Protein AF-A0A5N7BHS7-F1 (afdb_monomer_lite)

InterPro domains:
  IPR049326 Rhodopsin domain, fungi [PF20684] (11-129)
  IPR052337 Satratoxin biosynthesis SC1 cluster protein 4-like [PTHR33048] (5-119)

Sequence (138 aa):
MLLQQLIRVPKRSILFWFLITFTVSWAVTAIFGNVFQCSPPRYFWLQTAVKGTCMSGQKTFYIVIGALSLVEDGALVLLPISVVWGLNMGIKQKVQVTAIFCLAGLACVFSLLRLVEFNRYLTNTATEWFQGSSLDTP

Organism: NCBI:txid1226010

Structure (mmCIF, N/CA/C/O backbone):
d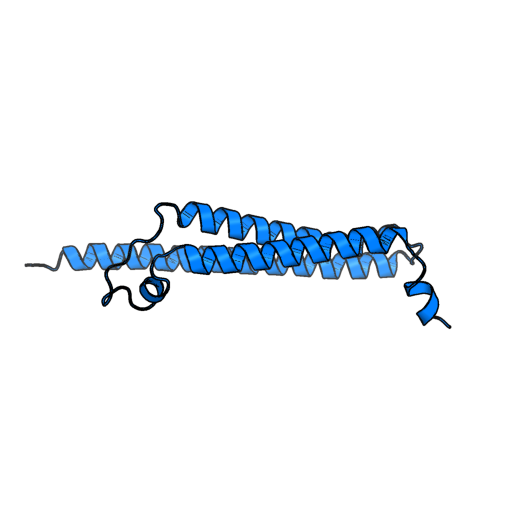ata_AF-A0A5N7BHS7-F1
#
_entry.id   AF-A0A5N7BHS7-F1
#
loop_
_atom_site.group_PDB
_atom_site.id
_atom_site.type_symbol
_atom_site.label_atom_id
_atom_site.label_alt_id
_atom_site.label_comp_id
_atom_site.label_asym_id
_atom_site.label_entity_id
_atom_site.label_seq_id
_atom_site.pdbx_PDB_ins_code
_atom_site.Cartn_x
_atom_site.Cartn_y
_atom_site.Cartn_z
_atom_site.occupancy
_atom_site.B_iso_or_equiv
_atom_site.auth_seq_id
_atom_site.auth_comp_id
_atom_site.auth_asym_id
_atom_site.auth_atom_id
_atom_site.pdbx_PDB_model_num
ATOM 1 N N . MET A 1 1 ? -32.028 -12.730 13.709 1.00 46.41 1 MET A N 1
ATOM 2 C CA . MET A 1 1 ? -32.426 -11.304 13.814 1.00 46.41 1 MET A CA 1
ATOM 3 C C . MET A 1 1 ? -31.253 -10.310 13.841 1.00 46.41 1 MET A C 1
ATOM 5 O O . MET A 1 1 ? -31.454 -9.190 13.398 1.00 46.41 1 MET A O 1
ATOM 9 N N . LEU A 1 2 ? -30.025 -10.683 14.246 1.00 47.69 2 LEU A N 1
ATOM 10 C CA . LEU A 1 2 ? -28.855 -9.773 14.227 1.00 47.69 2 LEU A CA 1
ATOM 11 C C . LEU A 1 2 ? -28.292 -9.455 12.821 1.00 47.69 2 LEU A C 1
ATOM 13 O O . LEU A 1 2 ? -27.627 -8.442 12.643 1.00 47.69 2 LEU A O 1
ATOM 17 N N . LEU A 1 3 ? -28.599 -10.275 11.807 1.00 55.69 3 LEU A N 1
ATOM 18 C CA . LEU A 1 3 ? -28.101 -10.108 10.430 1.00 55.69 3 LEU A CA 1
ATOM 19 C C . LEU A 1 3 ? -28.824 -9.016 9.616 1.00 55.69 3 LEU A C 1
ATOM 21 O O . LEU A 1 3 ? -28.245 -8.468 8.685 1.00 55.69 3 LEU A O 1
ATOM 25 N N . GLN A 1 4 ? -30.065 -8.655 9.962 1.00 54.28 4 GLN A N 1
ATOM 26 C CA . GLN A 1 4 ? -30.848 -7.688 9.173 1.00 54.28 4 GLN A CA 1
ATOM 27 C C . GLN A 1 4 ? -30.486 -6.217 9.446 1.00 54.28 4 GLN A C 1
ATOM 29 O O . GLN A 1 4 ? -30.832 -5.346 8.651 1.00 54.28 4 GLN A O 1
ATOM 34 N N . GLN A 1 5 ? -29.751 -5.927 10.525 1.00 51.75 5 GLN A N 1
ATOM 35 C CA . GLN A 1 5 ? -29.315 -4.562 10.859 1.00 51.75 5 GLN A CA 1
ATOM 36 C C . GLN A 1 5 ? -28.075 -4.115 10.058 1.00 51.75 5 GLN A C 1
ATOM 38 O O . GLN A 1 5 ? -27.750 -2.932 10.050 1.00 51.75 5 GLN A O 1
ATOM 43 N N . LEU A 1 6 ? -27.412 -5.027 9.333 1.00 55.34 6 LEU A N 1
ATOM 44 C CA . LEU A 1 6 ? -26.275 -4.698 8.460 1.00 55.34 6 LEU A CA 1
ATOM 45 C C . LEU A 1 6 ? -26.690 -4.138 7.085 1.00 55.34 6 LEU A C 1
ATOM 47 O O . LEU A 1 6 ? -25.885 -3.482 6.433 1.00 55.34 6 LEU A O 1
ATOM 51 N N . ILE A 1 7 ? -27.941 -4.343 6.650 1.00 57.22 7 ILE A N 1
ATOM 52 C CA . ILE A 1 7 ? -28.401 -4.013 5.282 1.00 57.22 7 ILE A CA 1
ATOM 53 C C . ILE A 1 7 ? -29.084 -2.629 5.205 1.00 57.22 7 ILE A C 1
ATOM 55 O O . ILE A 1 7 ? -29.238 -2.055 4.130 1.00 57.22 7 ILE A O 1
ATOM 59 N N . ARG A 1 8 ? -29.467 -2.027 6.340 1.00 55.91 8 ARG A N 1
ATOM 60 C CA . ARG A 1 8 ? -30.305 -0.812 6.385 1.00 55.91 8 ARG A CA 1
ATOM 61 C C . ARG A 1 8 ? -29.511 0.470 6.682 1.00 55.91 8 ARG A C 1
ATOM 63 O O . ARG A 1 8 ? -29.855 1.229 7.577 1.00 55.91 8 ARG A O 1
ATOM 70 N N . VAL A 1 9 ? -28.454 0.748 5.920 1.00 58.09 9 VAL A N 1
ATOM 71 C CA . VAL A 1 9 ? -27.792 2.072 5.913 1.00 58.09 9 VAL A CA 1
ATOM 72 C C . VAL A 1 9 ? -27.569 2.545 4.469 1.00 58.09 9 VAL A C 1
ATOM 74 O O . VAL A 1 9 ? -26.474 2.396 3.926 1.00 58.09 9 VAL A O 1
ATOM 77 N N . PRO A 1 10 ? -28.589 3.137 3.814 1.00 52.75 10 PRO A N 1
ATOM 78 C CA . PRO A 1 10 ? -28.528 3.479 2.388 1.00 52.75 10 PRO A CA 1
ATOM 79 C C . PRO A 1 10 ? -27.440 4.516 2.055 1.00 52.75 10 PRO A C 1
ATOM 81 O O . PRO A 1 10 ? -26.853 4.467 0.979 1.00 52.75 10 PRO A O 1
ATOM 84 N N . LYS A 1 11 ? -27.073 5.397 3.000 1.00 54.56 11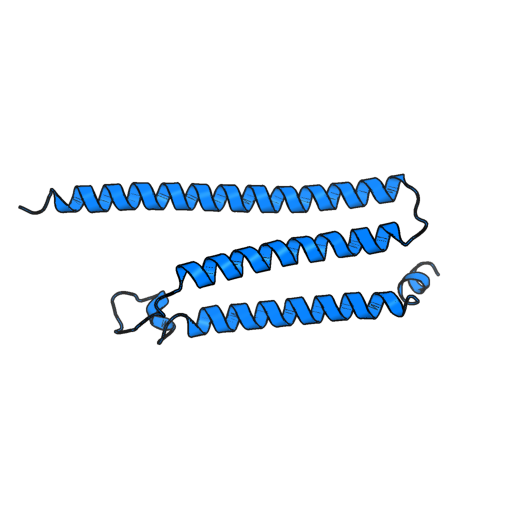 LYS A N 1
ATOM 85 C CA . LYS A 1 11 ? -25.987 6.380 2.810 1.00 54.56 11 LYS A CA 1
ATOM 86 C C . LYS A 1 11 ? -24.577 5.768 2.818 1.00 54.56 11 LYS A C 1
ATOM 88 O O . LYS A 1 11 ? -23.671 6.350 2.236 1.00 54.56 11 LYS A O 1
ATOM 93 N N . ARG A 1 12 ? -24.379 4.594 3.434 1.00 61.53 12 ARG A N 1
ATOM 94 C CA . ARG A 1 12 ? -23.080 3.886 3.443 1.00 61.53 12 ARG A CA 1
ATOM 95 C C . ARG A 1 12 ? -22.834 3.063 2.184 1.00 61.53 12 ARG A C 1
ATOM 97 O O . ARG A 1 12 ? -21.681 2.871 1.818 1.00 61.53 12 ARG A O 1
ATOM 104 N N . SER A 1 13 ? -23.896 2.627 1.505 1.00 64.31 13 SER A N 1
ATOM 105 C CA . SER A 1 13 ? -23.769 1.892 0.241 1.00 64.31 13 SER A CA 1
ATOM 106 C C . SER A 1 13 ? -23.119 2.741 -0.848 1.00 64.31 13 SER A C 1
ATOM 108 O O . SER A 1 13 ? -22.280 2.228 -1.570 1.00 64.31 13 SER A O 1
ATOM 110 N N . ILE A 1 14 ? -23.427 4.038 -0.940 1.00 76.12 14 ILE A N 1
ATOM 111 C CA . ILE A 1 14 ? -22.868 4.914 -1.986 1.00 76.12 14 ILE A CA 1
ATOM 112 C C . ILE A 1 14 ? -21.342 5.020 -1.875 1.00 76.12 14 ILE A C 1
ATOM 114 O O . ILE A 1 14 ? -20.655 4.877 -2.879 1.00 76.12 14 ILE A O 1
ATOM 118 N N . LEU A 1 15 ? -20.805 5.211 -0.664 1.00 74.44 15 LEU A N 1
ATOM 119 C CA . LEU A 1 15 ? -19.355 5.274 -0.440 1.00 74.44 15 LEU A CA 1
ATOM 120 C C . LEU A 1 15 ? -18.668 3.939 -0.764 1.00 74.44 15 LEU A C 1
ATOM 122 O O . LEU A 1 15 ? -17.590 3.920 -1.348 1.00 74.44 15 LEU A O 1
ATOM 126 N N . PHE A 1 16 ? -19.309 2.828 -0.405 1.00 75.44 16 PHE A N 1
ATOM 127 C CA . PHE A 1 16 ? -18.805 1.488 -0.691 1.00 75.44 16 PHE A CA 1
ATOM 128 C C . PHE A 1 16 ? -18.789 1.190 -2.196 1.00 75.44 16 PHE A C 1
ATOM 130 O O . PHE A 1 16 ? -17.775 0.744 -2.726 1.00 75.44 16 PHE A O 1
ATOM 137 N N . TRP A 1 17 ? -19.879 1.506 -2.899 1.00 80.31 17 TRP A N 1
ATOM 138 C CA . TRP A 1 17 ? -19.959 1.401 -4.355 1.00 80.31 17 TRP A CA 1
ATOM 139 C C . TRP A 1 17 ? -18.944 2.309 -5.044 1.00 80.31 17 TRP A C 1
ATOM 141 O O . TRP A 1 17 ? -18.283 1.858 -5.971 1.00 80.31 17 TRP A O 1
ATOM 151 N N . PHE A 1 18 ? -18.763 3.541 -4.559 1.00 84.12 18 PHE A N 1
ATOM 152 C CA . PHE A 1 18 ? -17.759 4.463 -5.086 1.00 84.12 18 PHE A CA 1
ATOM 153 C C . PHE A 1 18 ? -16.344 3.882 -4.976 1.00 84.12 18 PHE A C 1
ATOM 155 O O . PHE A 1 18 ? -15.610 3.872 -5.962 1.00 84.12 18 PHE A O 1
ATOM 162 N N . LEU A 1 19 ? -15.977 3.331 -3.816 1.00 81.12 19 LEU A N 1
ATOM 163 C CA . LEU A 1 19 ? -14.668 2.702 -3.626 1.00 81.12 19 LEU A CA 1
ATOM 164 C C . LEU A 1 19 ? -14.479 1.462 -4.492 1.00 81.12 19 LEU A C 1
ATOM 166 O O . LEU A 1 19 ? -13.447 1.349 -5.137 1.00 81.12 19 LEU A O 1
ATOM 170 N N . ILE A 1 20 ? -15.488 0.595 -4.605 1.00 83.69 20 ILE A N 1
ATOM 171 C CA . ILE A 1 20 ? -15.430 -0.539 -5.536 1.00 83.69 20 ILE A CA 1
ATOM 172 C C . ILE A 1 20 ? -15.202 -0.052 -6.967 1.00 83.69 20 ILE A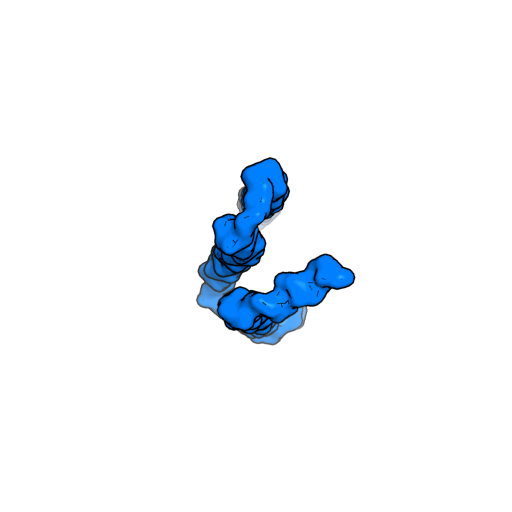 C 1
ATOM 174 O O . ILE A 1 20 ? -14.328 -0.567 -7.658 1.00 83.69 20 ILE A O 1
ATOM 178 N N . THR A 1 21 ? -15.958 0.950 -7.424 1.00 89.19 21 THR A N 1
ATOM 179 C CA . THR A 1 21 ? -15.785 1.480 -8.783 1.00 89.19 21 THR A CA 1
ATOM 180 C C . THR A 1 21 ? -14.417 2.123 -8.982 1.00 89.19 21 THR A C 1
ATOM 182 O O . THR A 1 21 ? -13.827 1.969 -10.049 1.00 89.19 21 THR A O 1
ATOM 185 N N . PHE A 1 22 ? -13.887 2.790 -7.955 1.00 87.75 22 PHE A N 1
ATOM 186 C CA . PHE A 1 22 ? -12.557 3.383 -7.980 1.00 87.75 22 PHE A CA 1
ATOM 187 C C . PHE A 1 22 ? -11.473 2.303 -8.084 1.00 87.75 22 PHE A C 1
ATOM 189 O O . PHE A 1 22 ? -10.663 2.360 -9.005 1.00 87.75 22 PHE A O 1
ATOM 196 N N . THR A 1 23 ? -11.528 1.272 -7.238 1.00 87.44 23 THR A N 1
ATOM 197 C CA . THR A 1 23 ? -10.595 0.137 -7.252 1.00 87.44 23 THR A CA 1
ATOM 198 C C . THR A 1 23 ? -10.619 -0.626 -8.567 1.00 87.44 23 THR A C 1
ATOM 200 O O . THR A 1 23 ? -9.578 -0.959 -9.130 1.00 87.44 23 THR A O 1
ATOM 203 N N . VAL A 1 24 ? -11.810 -0.882 -9.109 1.00 90.25 24 VAL A N 1
ATOM 204 C CA . VAL A 1 24 ? -11.942 -1.558 -10.404 1.00 90.25 24 VAL A CA 1
ATOM 205 C C . VAL A 1 24 ? -11.362 -0.690 -11.523 1.00 90.25 24 VAL A C 1
ATOM 207 O O . VAL A 1 24 ? -10.613 -1.194 -12.356 1.00 90.25 24 VAL A O 1
ATOM 210 N N . SER A 1 25 ? -11.650 0.614 -11.529 1.00 90.62 25 SER A N 1
ATOM 211 C CA . SER A 1 25 ? -11.084 1.555 -12.505 1.00 90.62 25 SER A CA 1
ATOM 212 C C . SER A 1 25 ? -9.553 1.615 -12.426 1.00 90.62 25 SER A C 1
ATOM 214 O O . SER A 1 25 ? -8.865 1.590 -13.454 1.00 90.62 25 SER A O 1
ATOM 216 N N . TRP A 1 26 ? -9.007 1.622 -11.207 1.00 88.06 26 TRP A N 1
ATOM 217 C CA . TRP A 1 26 ? -7.570 1.579 -10.965 1.00 88.06 26 TRP A CA 1
ATOM 218 C C . TRP A 1 26 ? -6.931 0.307 -11.522 1.00 88.06 26 TRP A C 1
ATOM 220 O O . TRP A 1 26 ? -5.999 0.385 -12.324 1.00 88.06 26 TRP A O 1
ATOM 230 N N . ALA A 1 27 ? -7.478 -0.859 -11.172 1.00 85.94 27 ALA A N 1
ATOM 231 C CA . ALA A 1 27 ? -6.990 -2.149 -11.650 1.00 85.94 27 ALA A CA 1
ATOM 232 C C . ALA A 1 27 ? -6.987 -2.222 -13.185 1.00 85.94 27 ALA A C 1
ATOM 234 O O . ALA A 1 27 ? -6.010 -2.660 -13.793 1.00 85.94 27 ALA A O 1
ATOM 235 N N . VAL A 1 28 ? -8.052 -1.732 -13.824 1.00 90.50 28 VAL A N 1
ATOM 236 C CA . VAL A 1 28 ? -8.161 -1.670 -15.286 1.00 90.50 28 VAL A CA 1
ATOM 237 C C . VAL A 1 28 ? -7.077 -0.765 -15.878 1.00 90.50 28 VAL A C 1
ATOM 239 O O . VAL A 1 28 ? -6.377 -1.171 -16.807 1.00 90.50 28 VAL A O 1
ATOM 242 N N . THR A 1 29 ? -6.875 0.425 -15.311 1.00 87.19 29 THR A N 1
ATOM 243 C CA . THR A 1 29 ? -5.832 1.367 -15.753 1.00 87.19 29 THR A CA 1
ATOM 244 C C . THR A 1 29 ? -4.435 0.765 -15.611 1.00 87.19 29 THR A C 1
ATOM 246 O O . THR A 1 29 ? -3.623 0.874 -16.529 1.00 87.19 29 THR A O 1
ATOM 249 N N . ALA A 1 30 ? -4.160 0.076 -14.502 1.00 82.75 30 ALA A N 1
ATOM 250 C CA . ALA A 1 30 ? -2.884 -0.590 -14.267 1.00 82.75 30 ALA A CA 1
ATOM 251 C C . ALA A 1 30 ? -2.626 -1.711 -15.286 1.00 82.75 30 ALA A C 1
ATOM 253 O O . ALA A 1 30 ? -1.516 -1.818 -15.812 1.00 82.75 30 ALA A O 1
ATOM 254 N N . ILE A 1 31 ? -3.641 -2.517 -15.616 1.00 83.75 31 ILE A N 1
ATOM 255 C CA . ILE A 1 31 ? -3.533 -3.579 -16.628 1.00 83.75 31 ILE A CA 1
ATOM 256 C C . ILE A 1 31 ? -3.228 -2.977 -17.999 1.00 83.75 31 ILE A C 1
ATOM 258 O O . ILE A 1 31 ? -2.261 -3.380 -18.646 1.00 83.75 31 ILE A O 1
ATOM 262 N N . PHE A 1 32 ? -4.004 -1.981 -18.431 1.00 82.88 32 PHE A N 1
ATOM 263 C CA . PHE A 1 32 ? -3.765 -1.327 -19.715 1.00 82.88 32 PHE A CA 1
ATOM 264 C C . PHE A 1 32 ? -2.401 -0.635 -19.754 1.00 82.88 32 PHE A C 1
ATOM 266 O O . PHE A 1 32 ? -1.686 -0.763 -20.744 1.00 82.88 32 PHE A O 1
ATOM 273 N N . GLY A 1 33 ? -1.988 0.006 -18.662 1.00 78.62 33 GLY A N 1
ATOM 274 C CA . GLY A 1 33 ? -0.652 0.573 -18.507 1.00 78.62 33 GLY A CA 1
ATOM 275 C C . GLY A 1 33 ? 0.458 -0.452 -18.729 1.00 78.62 33 GLY A C 1
ATOM 276 O O . GLY A 1 33 ? 1.362 -0.222 -19.527 1.00 78.62 33 GLY A O 1
ATOM 277 N N . ASN A 1 34 ? 0.359 -1.618 -18.089 1.00 71.75 34 ASN A N 1
ATOM 278 C CA . ASN A 1 34 ? 1.341 -2.695 -18.237 1.00 71.75 34 ASN A CA 1
ATOM 279 C C . ASN A 1 34 ? 1.336 -3.329 -19.636 1.00 71.75 34 ASN A C 1
ATOM 281 O O . ASN A 1 34 ? 2.382 -3.769 -20.109 1.00 71.75 34 ASN A O 1
ATOM 285 N N . VAL A 1 35 ? 0.187 -3.375 -20.314 1.00 74.12 35 VAL A N 1
ATOM 286 C CA . VAL A 1 35 ? 0.087 -3.906 -21.682 1.00 74.12 35 VAL A CA 1
ATOM 287 C C . VAL A 1 35 ? 0.619 -2.906 -22.713 1.00 74.12 35 VAL A C 1
ATOM 289 O O . VAL A 1 35 ? 1.300 -3.309 -23.653 1.00 74.12 35 VAL A O 1
ATOM 292 N N . PHE A 1 36 ? 0.354 -1.609 -22.538 1.00 73.81 36 PHE A N 1
ATOM 293 C CA . PHE A 1 36 ? 0.748 -0.562 -23.487 1.00 73.81 36 PHE A CA 1
ATOM 294 C C . PHE A 1 36 ? 2.127 0.058 -23.216 1.00 73.81 36 PHE A C 1
ATOM 296 O O . PHE A 1 36 ? 2.620 0.801 -24.063 1.00 73.81 36 PHE A O 1
ATOM 303 N N . GLN A 1 37 ? 2.796 -0.256 -22.097 1.00 66.12 37 GLN A N 1
ATOM 304 C CA . GLN A 1 37 ? 4.120 0.312 -21.779 1.00 66.12 37 GLN A CA 1
ATOM 305 C C . GLN A 1 37 ? 5.217 -0.023 -22.807 1.00 66.12 37 GLN A C 1
ATOM 307 O O . GLN A 1 37 ? 6.235 0.675 -22.875 1.00 66.12 37 GLN A O 1
ATOM 312 N N . CYS A 1 38 ? 5.027 -1.086 -23.596 1.00 70.31 38 CYS A N 1
ATOM 313 C CA . CYS A 1 38 ? 5.941 -1.508 -24.650 1.00 70.31 38 CYS A CA 1
ATOM 314 C C . CYS A 1 38 ? 5.166 -1.985 -25.880 1.00 70.31 38 CYS A C 1
ATOM 316 O O . CYS A 1 38 ? 4.266 -2.817 -25.776 1.00 70.31 38 CYS A O 1
ATOM 318 N N . SER A 1 39 ? 5.566 -1.506 -27.058 1.00 64.50 39 SER A N 1
ATOM 319 C CA . SER A 1 39 ? 5.070 -2.018 -28.333 1.00 64.50 39 SER A CA 1
ATOM 320 C C . SER A 1 39 ? 6.206 -2.751 -29.051 1.00 64.50 39 SER A C 1
ATOM 322 O O . SER A 1 39 ? 7.183 -2.104 -29.445 1.00 64.50 39 SER A O 1
ATOM 324 N N . PRO A 1 40 ? 6.138 -4.085 -29.225 1.00 61.75 40 PRO A N 1
ATOM 325 C CA . PRO A 1 40 ? 5.100 -5.029 -28.784 1.00 61.75 40 PRO A CA 1
ATOM 326 C C . PRO A 1 40 ? 5.267 -5.505 -27.313 1.00 61.75 40 PRO A C 1
ATOM 328 O O . PRO A 1 40 ? 6.397 -5.564 -26.829 1.00 61.75 40 PRO A O 1
ATOM 331 N N . PRO A 1 41 ? 4.202 -5.975 -26.619 1.00 63.72 41 PRO A N 1
ATOM 332 C CA . PRO A 1 41 ? 4.268 -6.417 -25.207 1.00 63.72 41 PRO A CA 1
ATOM 333 C C . PRO A 1 41 ? 5.255 -7.570 -24.957 1.00 63.72 41 PRO A C 1
ATOM 335 O O . PRO A 1 41 ? 5.845 -7.709 -23.890 1.00 63.72 41 PRO A O 1
ATOM 338 N N . ARG A 1 42 ? 5.475 -8.387 -25.991 1.00 59.75 42 ARG A N 1
ATOM 339 C CA . ARG A 1 42 ? 6.443 -9.497 -26.039 1.00 59.75 42 ARG A CA 1
ATOM 340 C C . ARG A 1 42 ? 7.907 -9.049 -25.931 1.00 59.75 42 ARG A C 1
ATOM 342 O O . ARG A 1 42 ? 8.750 -9.860 -25.563 1.00 59.75 42 ARG A O 1
ATOM 349 N N . TYR A 1 43 ? 8.200 -7.773 -26.185 1.00 59.97 43 TYR A N 1
ATOM 350 C CA . TYR A 1 43 ? 9.536 -7.207 -25.997 1.00 59.97 43 TYR A CA 1
ATOM 351 C C . TYR A 1 43 ? 9.951 -7.140 -24.520 1.00 59.97 43 TYR A C 1
ATOM 353 O O . TYR A 1 43 ? 11.135 -7.234 -24.217 1.00 59.97 43 TYR A O 1
ATOM 361 N N . PHE A 1 44 ? 8.989 -7.045 -23.592 1.00 60.47 44 PHE A N 1
ATOM 362 C CA . PHE A 1 44 ? 9.282 -7.026 -22.156 1.00 60.47 44 PHE A CA 1
ATOM 363 C C . PHE A 1 44 ? 9.990 -8.309 -21.686 1.00 60.47 44 PHE A C 1
ATOM 365 O O . PHE A 1 44 ? 10.892 -8.243 -20.859 1.00 60.47 44 PHE A O 1
ATOM 372 N N . TRP A 1 45 ? 9.614 -9.464 -22.245 1.00 62.81 45 TRP A N 1
ATOM 373 C CA . TRP A 1 45 ? 10.128 -10.777 -21.835 1.00 62.81 45 TRP A CA 1
ATOM 374 C C . TRP A 1 45 ? 11.276 -11.287 -22.719 1.00 62.81 45 TRP A C 1
ATOM 376 O O . TRP A 1 45 ? 12.161 -11.977 -22.226 1.00 62.81 45 TRP A O 1
ATOM 386 N N . LEU A 1 46 ? 11.280 -10.960 -24.020 1.00 62.19 46 LEU A N 1
ATOM 387 C CA . LEU A 1 46 ? 12.310 -11.376 -24.984 1.00 62.19 46 LEU A CA 1
ATOM 388 C C . LEU A 1 46 ? 13.105 -10.162 -25.482 1.00 62.19 46 LEU A C 1
ATOM 390 O O . LEU A 1 46 ? 13.118 -9.858 -26.679 1.00 62.19 46 LEU A O 1
ATOM 394 N N . GLN A 1 47 ? 13.777 -9.481 -24.550 1.00 55.16 47 GLN A N 1
ATOM 395 C CA . GLN A 1 47 ? 14.566 -8.265 -24.803 1.00 55.16 47 GLN A CA 1
ATOM 396 C C . GLN A 1 47 ? 15.601 -8.424 -25.939 1.00 55.16 47 GLN A C 1
ATOM 398 O O . GLN A 1 47 ? 15.988 -7.438 -26.557 1.00 55.16 47 GLN A O 1
ATOM 403 N N . THR A 1 48 ? 16.017 -9.655 -26.257 1.00 55.75 48 THR A N 1
ATOM 404 C CA . THR A 1 48 ? 17.088 -9.953 -27.224 1.00 55.75 48 THR A CA 1
ATOM 405 C C . THR A 1 48 ? 16.601 -10.366 -28.623 1.00 55.75 48 THR A C 1
ATOM 407 O O . THR A 1 48 ? 17.398 -10.367 -29.555 1.00 55.75 48 THR A O 1
ATOM 410 N N . ALA A 1 49 ? 15.322 -10.730 -28.812 1.00 55.12 49 ALA A N 1
ATOM 411 C CA . ALA A 1 49 ? 14.858 -11.393 -30.048 1.00 55.12 49 ALA A CA 1
ATOM 412 C C . ALA A 1 49 ? 13.937 -10.546 -30.949 1.00 55.12 49 ALA A C 1
ATOM 414 O O . ALA A 1 49 ? 13.659 -10.936 -32.082 1.00 55.12 49 ALA A O 1
ATOM 415 N N . VAL A 1 50 ? 13.433 -9.400 -30.477 1.00 54.47 50 VAL A N 1
ATOM 416 C CA . VAL A 1 50 ? 12.418 -8.609 -31.197 1.00 54.47 50 VAL A CA 1
ATOM 417 C C . VAL A 1 50 ? 12.798 -7.130 -31.173 1.00 54.47 50 VAL A C 1
ATOM 419 O O . VAL A 1 50 ? 13.108 -6.606 -30.116 1.00 54.47 50 VAL A O 1
ATOM 422 N N . LYS A 1 51 ? 12.744 -6.417 -32.306 1.00 51.97 51 LYS A N 1
ATOM 423 C CA . LYS A 1 51 ? 12.845 -4.944 -32.311 1.00 51.97 51 LYS A CA 1
ATOM 424 C C . LYS A 1 51 ? 11.536 -4.354 -31.782 1.00 51.97 51 LYS A C 1
ATOM 426 O O . LYS A 1 51 ? 10.513 -4.425 -32.459 1.00 51.97 51 LYS A O 1
ATOM 431 N N . GLY A 1 52 ? 11.573 -3.789 -30.580 1.00 61.78 52 GLY A N 1
ATOM 432 C CA . GLY A 1 52 ? 10.460 -3.079 -29.956 1.00 61.78 52 GLY A CA 1
ATOM 433 C C . GLY A 1 52 ? 10.929 -1.777 -29.322 1.00 61.78 52 GLY A C 1
ATOM 434 O O . GLY A 1 52 ? 12.087 -1.652 -28.928 1.00 61.78 52 GLY A O 1
ATOM 435 N N . THR A 1 53 ? 10.031 -0.802 -29.226 1.00 61.91 53 THR A N 1
ATOM 436 C CA . THR A 1 53 ? 10.292 0.458 -28.525 1.00 61.91 53 THR A CA 1
ATOM 437 C C . THR A 1 53 ? 9.333 0.564 -27.354 1.00 61.91 53 THR A C 1
ATOM 439 O O . THR A 1 53 ? 8.112 0.521 -27.526 1.00 61.91 53 THR A O 1
ATOM 442 N N . CYS A 1 54 ? 9.883 0.690 -26.153 1.00 69.06 54 CYS A N 1
ATOM 443 C CA . CYS A 1 54 ? 9.108 1.039 -24.975 1.00 69.06 54 CYS A CA 1
ATOM 444 C C . CYS A 1 54 ? 9.013 2.562 -24.833 1.00 69.06 54 CYS A C 1
ATOM 446 O O . CYS A 1 54 ? 9.889 3.293 -25.298 1.00 69.06 54 CYS A O 1
ATOM 448 N N . MET A 1 55 ? 7.944 3.044 -24.199 1.00 64.62 55 MET A N 1
ATOM 449 C CA . MET A 1 55 ? 7.734 4.480 -24.008 1.00 64.62 55 MET A CA 1
ATOM 450 C C . MET A 1 55 ? 8.846 5.086 -23.136 1.00 64.62 55 MET A C 1
ATOM 452 O O . MET A 1 55 ? 9.144 4.586 -22.051 1.00 64.62 55 MET A O 1
ATOM 456 N N . SER A 1 56 ? 9.446 6.190 -23.588 1.00 55.44 56 SER A N 1
ATOM 457 C CA . SER A 1 56 ? 10.413 6.951 -22.790 1.00 55.44 56 SER A CA 1
ATOM 458 C C . SER A 1 56 ? 9.657 7.669 -21.663 1.00 55.44 56 SER A C 1
ATOM 460 O O . SER A 1 56 ? 8.923 8.619 -21.918 1.00 55.44 56 SER A O 1
ATOM 462 N N . GLY A 1 57 ? 9.735 7.145 -20.434 1.00 62.84 57 GLY A N 1
ATOM 463 C CA . GLY A 1 57 ? 8.932 7.619 -19.291 1.00 62.84 57 GLY A CA 1
ATOM 464 C C . GLY A 1 57 ? 8.490 6.547 -18.283 1.00 62.84 57 GLY A C 1
ATOM 465 O O . GLY A 1 57 ? 7.826 6.875 -17.300 1.00 62.84 57 GLY A O 1
ATOM 466 N N . GLN A 1 58 ? 8.878 5.280 -18.476 1.00 66.69 58 GLN A N 1
ATOM 467 C CA . GLN A 1 58 ? 8.491 4.157 -17.604 1.00 66.69 58 GLN A CA 1
ATOM 468 C C . GLN A 1 58 ? 8.777 4.389 -16.116 1.00 66.69 58 GLN A C 1
ATOM 470 O O . GLN A 1 58 ? 7.953 4.037 -15.279 1.00 66.69 58 GLN A O 1
ATOM 475 N N . LYS A 1 59 ? 9.905 5.024 -15.770 1.00 65.69 59 LYS A N 1
ATOM 476 C CA . LYS A 1 59 ? 10.246 5.331 -14.370 1.00 65.69 59 LYS A CA 1
ATOM 477 C C . LYS A 1 59 ? 9.179 6.189 -13.693 1.00 65.69 59 LYS A C 1
ATOM 479 O O . LYS A 1 59 ? 8.711 5.842 -12.614 1.00 65.69 59 LYS A O 1
ATOM 484 N N . THR A 1 60 ? 8.777 7.282 -14.336 1.00 71.44 60 THR A N 1
ATOM 485 C CA . THR A 1 60 ? 7.750 8.184 -13.803 1.00 71.44 60 THR A CA 1
ATOM 486 C C . THR A 1 60 ? 6.408 7.469 -13.700 1.00 71.44 60 THR A C 1
ATOM 488 O O . THR A 1 60 ? 5.736 7.576 -12.680 1.00 71.44 60 THR A O 1
ATOM 491 N N . PHE A 1 61 ? 6.053 6.676 -14.713 1.00 74.75 61 PHE A N 1
ATOM 492 C CA . PHE A 1 61 ? 4.817 5.897 -14.720 1.00 74.75 61 PHE A CA 1
ATOM 493 C C . PHE A 1 61 ? 4.753 4.885 -13.566 1.00 74.75 61 PHE A C 1
ATOM 495 O O . PHE A 1 61 ? 3.768 4.853 -12.832 1.00 74.75 61 PHE A O 1
ATOM 502 N N . TYR A 1 62 ? 5.827 4.126 -13.334 1.00 72.88 62 TYR A N 1
ATOM 503 C CA . TYR A 1 62 ? 5.908 3.168 -12.228 1.00 72.88 62 TYR A CA 1
ATOM 504 C C . TYR A 1 62 ? 5.846 3.837 -10.853 1.00 72.88 62 TYR A C 1
ATOM 506 O O . TYR A 1 62 ? 5.195 3.310 -9.954 1.00 72.88 62 TYR A O 1
ATOM 514 N N . ILE A 1 63 ? 6.483 5.000 -10.681 1.00 76.50 63 ILE A N 1
ATOM 515 C CA . ILE A 1 63 ? 6.434 5.745 -9.414 1.00 76.50 63 ILE A CA 1
ATOM 516 C C . ILE A 1 63 ? 5.014 6.242 -9.136 1.00 76.50 63 ILE A C 1
ATOM 518 O O . ILE A 1 63 ? 4.516 6.075 -8.024 1.00 76.50 63 ILE A O 1
ATOM 522 N N . VAL A 1 64 ? 4.347 6.819 -10.140 1.00 81.38 64 VAL A N 1
ATOM 523 C CA . VAL A 1 64 ? 2.969 7.315 -10.000 1.00 81.38 64 VAL A CA 1
ATOM 524 C C . VAL A 1 64 ? 2.010 6.166 -9.697 1.00 81.38 64 VAL A C 1
ATOM 526 O O . VAL A 1 64 ? 1.170 6.297 -8.809 1.00 81.38 64 VAL A O 1
ATOM 529 N N . ILE A 1 65 ? 2.169 5.022 -10.370 1.00 82.56 65 ILE A N 1
ATOM 530 C CA . ILE A 1 65 ? 1.362 3.830 -10.092 1.00 82.56 65 ILE A CA 1
ATOM 531 C C . ILE A 1 65 ? 1.608 3.293 -8.689 1.00 82.56 65 ILE A C 1
ATOM 533 O O . ILE A 1 65 ? 0.654 3.031 -7.963 1.00 82.56 65 ILE A O 1
ATOM 537 N N . GLY A 1 66 ? 2.868 3.174 -8.274 1.00 81.19 66 GLY A N 1
ATOM 538 C CA . GLY A 1 66 ? 3.198 2.736 -6.921 1.00 81.19 66 GLY A CA 1
ATOM 539 C C . GLY A 1 66 ? 2.602 3.654 -5.850 1.00 81.19 66 GLY A C 1
ATOM 540 O O . GLY A 1 66 ? 2.048 3.171 -4.865 1.00 81.19 66 GLY A O 1
ATOM 541 N N . ALA A 1 67 ? 2.657 4.972 -6.064 1.00 83.19 67 ALA A N 1
ATOM 542 C CA . ALA A 1 67 ? 2.081 5.950 -5.146 1.00 83.19 67 ALA A CA 1
ATOM 543 C C . ALA A 1 67 ? 0.550 5.850 -5.067 1.00 83.19 67 ALA A C 1
ATOM 545 O O . ALA A 1 67 ? -0.003 5.860 -3.970 1.00 83.19 67 ALA A O 1
ATOM 546 N N . LEU A 1 68 ? -0.134 5.727 -6.208 1.00 86.00 68 LEU A N 1
ATOM 547 C CA . LEU A 1 68 ? -1.594 5.608 -6.252 1.00 86.00 68 LEU A CA 1
ATOM 548 C C . LEU A 1 68 ? -2.089 4.318 -5.590 1.00 86.00 68 LEU A C 1
ATOM 550 O O . LEU A 1 68 ? -3.023 4.388 -4.794 1.00 86.00 68 LEU A O 1
ATOM 554 N N . SER A 1 69 ? -1.417 3.186 -5.815 1.00 84.56 69 SER A N 1
ATOM 555 C CA . SER A 1 69 ? -1.728 1.931 -5.117 1.00 84.56 69 SER A CA 1
ATOM 556 C C . SER A 1 69 ? -1.586 2.068 -3.595 1.00 84.56 69 SER A C 1
ATOM 558 O O . SER A 1 69 ? -2.458 1.624 -2.855 1.00 84.56 69 SER A O 1
ATOM 560 N N . LEU A 1 70 ? -0.540 2.752 -3.112 1.00 82.69 70 LEU A N 1
ATOM 561 C CA . LEU A 1 70 ? -0.348 2.982 -1.675 1.00 82.69 70 LEU A CA 1
ATOM 562 C C . LEU A 1 70 ? -1.436 3.889 -1.073 1.00 82.69 70 LEU A C 1
ATOM 564 O O . LEU A 1 70 ? -1.877 3.677 0.059 1.00 82.69 70 LEU A O 1
ATOM 568 N N . VAL A 1 71 ? -1.871 4.912 -1.816 1.00 85.81 71 VAL A N 1
ATOM 569 C CA . VAL A 1 71 ? -2.984 5.779 -1.396 1.00 85.81 71 VAL A CA 1
ATOM 570 C C . VAL A 1 71 ? -4.287 4.986 -1.331 1.00 85.81 71 VAL A C 1
ATOM 572 O O . VAL A 1 71 ? -5.063 5.166 -0.391 1.00 85.81 71 VAL A O 1
ATOM 575 N N . GLU A 1 72 ? -4.526 4.102 -2.297 1.00 84.81 72 GLU A N 1
ATOM 576 C CA . GLU A 1 72 ? -5.719 3.264 -2.332 1.00 84.81 72 GLU A CA 1
ATOM 577 C C . GLU A 1 72 ? -5.775 2.284 -1.156 1.00 84.81 72 GLU A C 1
ATOM 579 O O . GLU A 1 72 ? -6.812 2.188 -0.496 1.00 84.81 72 GLU A O 1
ATOM 584 N N . ASP A 1 73 ? -4.650 1.653 -0.811 1.00 84.25 73 ASP A N 1
ATOM 585 C CA . ASP A 1 73 ? -4.536 0.832 0.397 1.00 84.25 73 ASP A CA 1
ATOM 586 C C . ASP A 1 73 ? -4.925 1.641 1.645 1.00 84.25 73 ASP A C 1
ATOM 588 O O . ASP A 1 73 ? -5.724 1.195 2.472 1.00 84.25 73 ASP A O 1
ATOM 592 N N . GLY A 1 74 ? -4.436 2.880 1.757 1.00 83.50 74 GLY A N 1
ATOM 593 C CA . GLY A 1 74 ? -4.817 3.796 2.832 1.00 83.50 74 GLY A CA 1
ATOM 594 C C . GLY A 1 74 ? -6.318 4.110 2.851 1.00 83.50 74 GLY A C 1
ATOM 595 O O . GLY A 1 74 ? -6.946 4.087 3.911 1.00 83.50 74 GLY A O 1
ATOM 596 N N . ALA A 1 75 ? -6.923 4.361 1.690 1.00 83.75 75 ALA A N 1
ATOM 597 C CA . ALA A 1 75 ? -8.353 4.642 1.571 1.00 83.75 75 ALA A CA 1
ATOM 598 C C . ALA A 1 75 ? -9.218 3.437 1.981 1.00 83.75 75 ALA A C 1
ATOM 600 O O . ALA A 1 75 ? -10.211 3.600 2.700 1.00 83.75 75 ALA A O 1
ATOM 601 N N . LEU A 1 76 ? -8.813 2.225 1.593 1.00 82.00 76 LEU A N 1
ATOM 602 C CA . LEU A 1 76 ? -9.475 0.978 1.978 1.00 82.00 76 LEU A CA 1
ATOM 603 C C . LEU A 1 76 ? -9.377 0.713 3.483 1.00 82.00 76 LEU A C 1
ATOM 605 O O . LEU A 1 76 ? -10.337 0.225 4.076 1.00 82.00 76 LEU A O 1
ATOM 609 N N . VAL A 1 77 ? -8.259 1.083 4.113 1.00 81.19 77 VAL A N 1
ATOM 610 C CA . VAL A 1 77 ? -8.057 1.004 5.568 1.00 81.19 77 VAL A CA 1
ATOM 611 C C . VAL A 1 77 ? -8.897 2.041 6.326 1.00 81.19 77 VAL A C 1
ATOM 613 O O . VAL A 1 77 ? -9.479 1.743 7.373 1.00 81.19 77 VAL A O 1
ATOM 616 N N . LEU A 1 78 ? -9.010 3.262 5.802 1.00 79.12 78 LEU A N 1
ATOM 617 C CA . LEU A 1 78 ? -9.786 4.340 6.423 1.00 79.12 78 LEU A CA 1
ATOM 618 C C . LEU A 1 78 ? -11.302 4.110 6.346 1.00 79.12 78 LEU A C 1
ATOM 620 O O . LEU A 1 78 ? -12.037 4.561 7.230 1.00 79.12 78 LEU A O 1
ATOM 624 N N . LEU A 1 79 ? -11.787 3.378 5.339 1.00 76.38 79 LEU A N 1
ATOM 625 C CA . LEU A 1 79 ? -13.209 3.065 5.184 1.00 76.38 79 LEU A CA 1
ATOM 626 C C . LEU A 1 79 ? -13.818 2.379 6.425 1.00 76.38 79 LEU A C 1
ATOM 628 O O . LEU A 1 79 ? -14.741 2.947 7.012 1.00 76.38 79 LEU A O 1
ATOM 632 N N . PRO A 1 80 ? -13.337 1.217 6.895 1.00 69.44 80 PRO A N 1
ATOM 633 C CA . PRO A 1 80 ? -13.896 0.551 8.065 1.00 69.44 80 PRO A CA 1
ATOM 634 C C . PRO A 1 80 ? -13.713 1.383 9.334 1.00 69.44 80 PRO A C 1
ATOM 636 O O . PRO A 1 80 ? -14.583 1.349 10.195 1.00 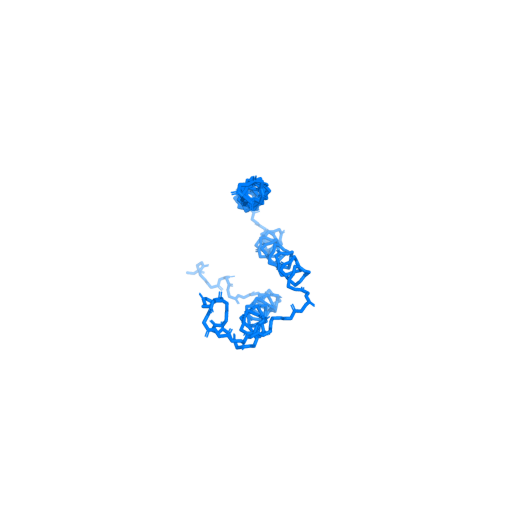69.44 80 PRO A O 1
ATOM 639 N N . ILE A 1 81 ? -12.662 2.203 9.435 1.00 74.62 81 ILE A N 1
ATOM 640 C CA . ILE A 1 81 ? -12.468 3.122 10.566 1.00 74.62 81 ILE A CA 1
ATOM 641 C C . ILE A 1 81 ? -13.573 4.183 10.588 1.00 74.62 81 ILE A C 1
ATOM 643 O O . ILE A 1 81 ? -14.236 4.355 11.612 1.00 74.62 81 ILE A O 1
ATOM 647 N N . SER A 1 82 ? -13.842 4.844 9.460 1.00 70.62 82 SER A N 1
ATOM 648 C CA . SER A 1 82 ? -14.930 5.827 9.349 1.00 70.62 82 SER A CA 1
ATOM 649 C C . SER A 1 82 ? -16.305 5.202 9.650 1.00 70.62 82 SER A C 1
ATOM 651 O O . SER A 1 82 ? -17.152 5.792 10.329 1.00 70.62 82 SER A O 1
ATOM 653 N N . VAL A 1 83 ? -16.503 3.950 9.230 1.00 72.56 83 VAL A N 1
ATOM 654 C CA . VAL A 1 83 ? -17.707 3.151 9.488 1.00 72.56 83 VAL A CA 1
ATOM 655 C C . VAL A 1 83 ? -17.817 2.767 10.974 1.00 72.56 83 VAL A C 1
ATOM 657 O O . VAL A 1 83 ? -18.903 2.815 11.553 1.00 72.56 83 VAL A O 1
ATOM 660 N N . VAL A 1 84 ? -16.717 2.433 11.638 1.00 72.25 84 VAL A N 1
ATOM 661 C CA . VAL A 1 84 ? -16.714 2.091 13.067 1.00 72.25 84 VAL A CA 1
ATOM 662 C C . VAL A 1 84 ? -16.902 3.337 13.936 1.00 72.25 84 VAL A C 1
ATOM 664 O O . VAL A 1 84 ? -17.582 3.275 14.954 1.00 72.25 84 VAL A O 1
ATOM 667 N N . TRP A 1 85 ? -16.371 4.492 13.533 1.00 69.81 85 TRP A N 1
ATOM 668 C CA . TRP A 1 85 ? -16.515 5.744 14.282 1.00 69.81 85 TRP A CA 1
ATOM 669 C C . TRP A 1 85 ? -17.931 6.324 14.255 1.00 69.81 85 TRP A C 1
ATOM 671 O O . TRP A 1 85 ? -18.325 6.972 15.221 1.00 69.81 85 TRP A O 1
ATOM 681 N N . GLY A 1 86 ? -18.694 6.074 13.187 1.00 66.19 86 GLY A N 1
ATOM 682 C CA . GLY A 1 86 ? -20.094 6.494 13.079 1.00 66.19 86 GLY A CA 1
ATOM 683 C C . GLY A 1 86 ? -21.108 5.530 13.706 1.00 66.19 86 GLY A C 1
ATOM 684 O O . GLY A 1 86 ? -22.304 5.801 13.647 1.00 66.19 86 GLY A O 1
ATOM 685 N N . LEU A 1 87 ? -20.667 4.394 14.254 1.00 65.19 87 LEU A N 1
ATOM 686 C CA . LEU A 1 87 ? -21.540 3.401 14.878 1.00 65.19 87 LEU A CA 1
ATOM 687 C C . LEU A 1 87 ? -21.294 3.398 16.391 1.00 65.19 87 LEU A C 1
ATOM 689 O O . LEU A 1 87 ? -20.146 3.420 16.826 1.00 65.19 87 LEU A O 1
ATOM 693 N N . ASN A 1 88 ? -22.362 3.372 17.194 1.00 62.22 88 ASN A N 1
ATOM 694 C CA . ASN A 1 88 ? -22.302 3.419 18.661 1.00 62.22 88 ASN A CA 1
ATOM 695 C C . ASN A 1 88 ? -21.811 2.080 19.260 1.00 62.22 88 ASN A C 1
ATOM 697 O O . ASN A 1 88 ? -22.521 1.409 20.003 1.00 62.22 88 ASN A O 1
ATOM 701 N N . MET A 1 89 ? -20.622 1.637 18.848 1.00 64.69 89 MET A N 1
ATOM 702 C CA . MET A 1 89 ? -19.946 0.445 19.350 1.00 64.69 89 MET A CA 1
ATOM 703 C C . MET A 1 89 ? -19.067 0.799 20.552 1.00 64.69 89 MET A C 1
ATOM 705 O O . MET A 1 89 ? -18.485 1.882 20.627 1.00 64.69 89 MET A O 1
ATOM 709 N N . GLY A 1 90 ? -18.945 -0.141 21.493 1.00 75.69 90 GLY A N 1
ATOM 710 C CA . GLY A 1 90 ? -18.118 0.030 22.684 1.00 75.69 90 GLY A CA 1
ATOM 711 C C . GLY A 1 90 ? -16.658 0.337 22.333 1.00 75.69 90 GLY A C 1
ATOM 712 O O . GLY A 1 90 ? -16.069 -0.292 21.451 1.00 75.69 90 GLY A O 1
ATOM 713 N N . ILE A 1 91 ? -16.052 1.278 23.064 1.00 77.00 91 ILE A N 1
ATOM 714 C CA . ILE A 1 91 ? -14.690 1.803 22.835 1.00 77.00 91 ILE A CA 1
ATOM 715 C C . ILE A 1 91 ? -13.645 0.683 22.675 1.00 77.00 91 ILE A C 1
ATOM 717 O O . ILE A 1 91 ? -12.733 0.799 21.860 1.00 77.00 91 ILE A O 1
ATOM 721 N N . LYS A 1 92 ? -13.811 -0.443 23.382 1.00 78.00 92 LYS A N 1
ATOM 722 C CA . LYS A 1 92 ? -12.920 -1.609 23.282 1.00 78.00 92 LYS A CA 1
ATOM 723 C C . LYS A 1 92 ? -12.855 -2.215 21.872 1.00 78.00 92 LYS A C 1
ATOM 725 O O . LYS A 1 92 ? -11.760 -2.478 21.386 1.00 78.00 92 LYS A O 1
ATOM 730 N N . GLN A 1 93 ? -13.992 -2.391 21.195 1.00 76.81 93 GLN A N 1
ATOM 731 C CA . GLN A 1 93 ? -14.016 -2.912 19.819 1.00 76.81 93 GLN A CA 1
ATOM 732 C C . GLN A 1 93 ? -13.440 -1.898 18.830 1.00 76.81 93 GLN A C 1
ATOM 734 O O . GLN A 1 93 ? -12.701 -2.263 17.919 1.00 76.81 93 GLN A O 1
ATOM 739 N N . LYS A 1 94 ? -13.714 -0.610 19.052 1.00 78.81 94 LYS A N 1
ATOM 740 C CA . LYS A 1 94 ? -13.187 0.485 18.232 1.00 78.81 94 LYS A CA 1
ATOM 741 C C . LYS A 1 94 ? -11.656 0.519 18.239 1.00 78.81 94 LYS A C 1
ATOM 743 O O . LYS A 1 94 ? -11.042 0.654 17.182 1.00 78.81 94 LYS A O 1
ATOM 748 N N . VAL A 1 95 ? -11.044 0.333 19.409 1.00 83.25 95 VAL A N 1
ATOM 749 C CA . VAL A 1 95 ? -9.582 0.272 19.554 1.00 83.25 95 VAL A CA 1
ATOM 750 C C . VAL A 1 95 ? -9.001 -0.972 18.880 1.00 83.25 95 VAL A C 1
ATOM 752 O O . VAL A 1 95 ? -8.036 -0.843 18.135 1.00 83.25 95 VAL A O 1
ATOM 755 N N . GLN A 1 96 ? -9.602 -2.153 19.068 1.00 84.38 96 GLN A N 1
ATOM 756 C CA . GLN A 1 96 ? -9.116 -3.392 18.442 1.00 84.38 96 GLN A CA 1
ATOM 757 C C . GLN A 1 96 ? -9.113 -3.312 16.912 1.00 84.38 96 GLN A C 1
ATOM 759 O O . GLN A 1 96 ? -8.109 -3.636 16.282 1.00 84.38 96 GLN A O 1
ATOM 764 N N . VAL A 1 97 ? -10.205 -2.828 16.315 1.00 81.56 97 VAL A N 1
ATOM 765 C CA . VAL A 1 97 ? -10.300 -2.685 14.856 1.00 81.56 97 VAL A CA 1
ATOM 766 C C . VAL A 1 97 ? -9.283 -1.666 14.346 1.00 81.56 97 VAL A C 1
ATOM 768 O O . VAL A 1 97 ? -8.570 -1.943 13.387 1.00 81.56 97 VAL A O 1
ATOM 771 N N . THR A 1 98 ? -9.153 -0.520 15.021 1.00 81.69 98 THR A N 1
ATOM 772 C CA . THR A 1 98 ? -8.183 0.515 14.626 1.00 81.69 98 THR A CA 1
ATOM 773 C C . THR A 1 98 ? -6.740 0.004 14.722 1.00 81.69 98 THR A C 1
ATOM 775 O O . THR A 1 98 ? -5.932 0.288 13.843 1.00 81.69 98 THR A O 1
ATOM 778 N N . ALA A 1 99 ? -6.416 -0.797 15.741 1.00 85.94 99 ALA A N 1
ATOM 779 C CA . ALA A 1 99 ? -5.083 -1.366 15.918 1.00 85.94 99 ALA A CA 1
ATOM 780 C C . ALA A 1 99 ? -4.713 -2.352 14.799 1.00 85.94 99 ALA A C 1
ATOM 782 O O . ALA A 1 99 ? -3.632 -2.241 14.228 1.00 85.94 99 ALA A O 1
ATOM 783 N N . ILE A 1 100 ? -5.614 -3.276 14.445 1.00 86.88 100 ILE A N 1
ATOM 784 C CA . ILE A 1 100 ? -5.377 -4.248 13.362 1.00 86.88 100 ILE A CA 1
ATOM 785 C C . ILE A 1 100 ? -5.175 -3.522 12.025 1.00 86.88 100 ILE A C 1
ATOM 787 O O . ILE A 1 100 ? -4.278 -3.869 11.259 1.00 86.88 100 ILE A O 1
ATOM 791 N N . PHE A 1 101 ? -5.955 -2.470 11.774 1.00 82.44 101 PHE A N 1
ATOM 792 C CA . PHE A 1 101 ? -5.819 -1.656 10.569 1.00 82.44 101 PHE A CA 1
ATOM 793 C C . PHE A 1 101 ? -4.505 -0.867 10.510 1.00 82.44 101 PHE A C 1
ATOM 795 O O . PHE A 1 101 ? -3.836 -0.881 9.477 1.00 82.44 101 PHE A O 1
ATOM 802 N N . CYS A 1 102 ? -4.085 -0.238 11.611 1.00 84.25 102 CYS A N 1
ATOM 803 C CA . CYS A 1 102 ? -2.772 0.408 11.684 1.00 84.25 102 CYS A CA 1
ATOM 804 C C . CYS A 1 102 ? -1.627 -0.589 11.465 1.00 84.25 102 CYS A C 1
ATOM 806 O O . CYS A 1 102 ? -0.667 -0.272 10.767 1.00 84.25 102 CYS A O 1
ATOM 808 N N . LEU A 1 103 ? -1.729 -1.799 12.025 1.00 88.38 103 LEU A N 1
ATOM 809 C CA . LEU A 1 103 ? -0.728 -2.848 11.824 1.00 88.38 103 LEU A CA 1
ATOM 810 C C . LEU A 1 103 ? -0.635 -3.275 10.356 1.00 88.38 103 LEU A C 1
ATOM 812 O O . LEU A 1 103 ? 0.474 -3.428 9.851 1.00 88.38 103 LEU A O 1
ATOM 816 N N . ALA A 1 104 ? -1.768 -3.408 9.659 1.00 83.19 104 ALA A N 1
ATOM 817 C CA . ALA A 1 104 ? -1.783 -3.709 8.228 1.00 83.19 104 ALA A CA 1
ATOM 818 C C . ALA A 1 104 ? -1.092 -2.606 7.404 1.00 83.19 104 ALA A C 1
ATOM 820 O O . ALA A 1 104 ? -0.237 -2.907 6.572 1.00 83.19 104 ALA A O 1
ATOM 821 N N . GLY A 1 105 ? -1.380 -1.332 7.696 1.00 82.88 105 GLY A N 1
ATOM 822 C CA . GLY A 1 105 ? -0.715 -0.200 7.041 1.00 82.88 105 GLY A CA 1
ATOM 823 C C . GLY A 1 105 ? 0.800 -0.186 7.274 1.00 82.88 105 GLY A C 1
ATOM 824 O O . GLY A 1 105 ? 1.576 -0.053 6.329 1.00 82.88 105 GLY A O 1
ATOM 825 N N . LEU A 1 106 ? 1.239 -0.401 8.518 1.00 85.44 106 LEU A N 1
ATOM 826 C CA . LEU A 1 106 ? 2.664 -0.483 8.851 1.00 85.44 106 LEU A CA 1
ATOM 827 C C . LEU A 1 106 ? 3.352 -1.672 8.167 1.00 85.44 106 LEU A C 1
ATOM 829 O O . LEU A 1 106 ? 4.468 -1.524 7.671 1.00 85.44 106 LEU A O 1
ATOM 833 N N . ALA A 1 107 ? 2.696 -2.832 8.098 1.00 86.88 107 ALA A N 1
ATOM 834 C CA . ALA A 1 107 ? 3.234 -4.016 7.435 1.00 86.88 107 ALA A CA 1
ATOM 835 C C . ALA A 1 107 ? 3.444 -3.795 5.925 1.00 86.88 107 ALA A C 1
ATOM 837 O O . ALA A 1 107 ? 4.482 -4.197 5.386 1.00 86.88 107 ALA A O 1
ATOM 838 N N . CYS A 1 108 ? 2.514 -3.106 5.252 1.00 83.19 108 CYS A N 1
ATOM 839 C CA . CYS A 1 108 ? 2.679 -2.703 3.853 1.00 83.19 108 CYS A CA 1
ATOM 840 C C . CYS A 1 108 ? 3.866 -1.748 3.674 1.00 83.19 108 CYS A C 1
ATOM 842 O O . CYS A 1 108 ? 4.717 -1.984 2.816 1.00 83.19 108 CYS A O 1
ATOM 844 N N . VAL A 1 109 ? 3.984 -0.718 4.521 1.00 84.62 109 VAL A N 1
ATOM 845 C CA . VAL A 1 109 ? 5.102 0.243 4.466 1.00 84.62 109 VAL A CA 1
ATOM 846 C C . VAL A 1 109 ? 6.447 -0.459 4.656 1.00 84.62 109 VAL A C 1
ATOM 848 O O . VAL A 1 109 ? 7.355 -0.266 3.851 1.00 84.62 109 VAL A O 1
ATOM 851 N N . PHE A 1 110 ? 6.577 -1.322 5.667 1.00 88.38 110 PHE A N 1
ATOM 852 C CA . PHE A 1 110 ? 7.801 -2.099 5.883 1.00 88.38 110 PHE A CA 1
ATOM 853 C C . PHE A 1 110 ? 8.145 -2.994 4.688 1.00 88.38 110 PHE A C 1
ATOM 855 O O . PHE A 1 110 ? 9.313 -3.093 4.310 1.00 88.38 110 PHE A O 1
ATOM 862 N N . SER A 1 111 ? 7.141 -3.625 4.075 1.00 84.88 111 SER A N 1
ATOM 863 C CA . SER A 1 111 ? 7.338 -4.475 2.897 1.00 84.88 111 SER A CA 1
ATOM 864 C C . SER A 1 111 ? 7.834 -3.670 1.692 1.00 84.88 111 SER A C 1
ATOM 866 O O . SER A 1 111 ? 8.775 -4.095 1.020 1.00 84.88 111 SER A O 1
ATOM 868 N N . LEU A 1 112 ? 7.267 -2.483 1.454 1.00 83.12 112 LEU A N 1
ATOM 869 C CA . LEU A 1 112 ? 7.709 -1.572 0.396 1.00 83.12 112 LEU A CA 1
ATOM 870 C C . LEU A 1 112 ? 9.127 -1.059 0.638 1.00 83.12 112 LEU A C 1
ATOM 872 O O . LEU A 1 112 ? 9.952 -1.109 -0.270 1.00 83.12 112 LEU A O 1
ATOM 876 N N . LEU A 1 113 ? 9.435 -0.624 1.862 1.00 86.81 113 LEU A N 1
ATOM 877 C CA . LEU A 1 113 ? 10.782 -0.188 2.234 1.00 86.81 113 LEU A CA 1
ATOM 878 C C . LEU A 1 113 ? 11.804 -1.298 1.987 1.00 86.81 113 LEU A C 1
ATOM 880 O O . LEU A 1 113 ? 12.824 -1.064 1.346 1.00 86.81 113 LEU A O 1
ATOM 884 N N . ARG A 1 114 ? 11.501 -2.529 2.415 1.00 87.62 114 ARG A N 1
ATOM 885 C CA . ARG A 1 114 ? 12.362 -3.690 2.164 1.00 87.62 114 ARG A CA 1
ATOM 886 C C . ARG A 1 114 ? 12.581 -3.930 0.669 1.00 87.62 114 ARG A C 1
ATOM 888 O O . ARG A 1 114 ? 13.697 -4.247 0.270 1.00 87.62 114 ARG A O 1
ATOM 895 N N . LEU A 1 115 ? 11.542 -3.780 -0.152 1.00 82.62 115 LEU A N 1
ATOM 896 C CA . LEU A 1 115 ? 11.628 -3.966 -1.601 1.00 82.62 115 LEU A CA 1
ATOM 897 C C . LEU A 1 115 ? 12.441 -2.856 -2.288 1.00 82.62 115 LEU A C 1
ATOM 899 O O . LEU A 1 115 ? 13.211 -3.140 -3.205 1.00 82.62 115 LEU A O 1
ATOM 903 N N . VAL A 1 116 ? 12.299 -1.604 -1.847 1.00 84.44 116 VAL A N 1
ATOM 904 C CA . VAL A 1 116 ? 13.099 -0.468 -2.338 1.00 84.44 116 VAL A CA 1
ATOM 905 C C . VAL A 1 116 ? 14.567 -0.664 -1.989 1.00 84.44 116 VAL A C 1
ATOM 907 O O . VAL A 1 116 ? 15.424 -0.537 -2.860 1.00 84.44 116 VAL A O 1
ATOM 910 N N . GLU A 1 117 ? 14.854 -1.034 -0.744 1.00 85.06 117 GLU A N 1
ATOM 911 C CA . GLU A 1 117 ? 16.208 -1.331 -0.288 1.00 85.06 117 GLU A CA 1
ATOM 912 C C . GLU A 1 117 ? 16.817 -2.480 -1.088 1.00 85.06 117 GLU A C 1
ATOM 914 O O . GLU A 1 117 ? 17.906 -2.341 -1.637 1.00 85.06 117 GLU A O 1
ATOM 919 N N . PHE A 1 118 ? 16.085 -3.580 -1.260 1.00 86.75 118 PHE A N 1
ATOM 920 C CA . PHE A 1 118 ? 16.543 -4.717 -2.053 1.00 86.75 118 PHE A CA 1
ATOM 921 C C . PHE A 1 118 ? 16.844 -4.336 -3.513 1.00 86.75 118 PHE A C 1
ATOM 923 O O . PHE A 1 118 ? 17.908 -4.673 -4.032 1.00 86.75 118 PHE A O 1
ATOM 930 N N . ASN A 1 119 ? 15.963 -3.568 -4.163 1.00 83.50 119 ASN A N 1
ATOM 931 C CA . ASN A 1 119 ? 16.213 -3.059 -5.516 1.00 83.50 119 ASN A CA 1
ATOM 932 C C . ASN A 1 119 ? 17.419 -2.114 -5.574 1.00 83.50 119 ASN A C 1
ATOM 934 O O . ASN A 1 119 ? 18.188 -2.145 -6.537 1.00 83.50 119 ASN A O 1
ATOM 938 N N . ARG A 1 120 ? 17.608 -1.281 -4.546 1.00 81.75 120 ARG A N 1
ATOM 939 C CA . ARG A 1 120 ? 18.762 -0.388 -4.428 1.00 81.75 120 ARG A CA 1
ATOM 940 C C . ARG A 1 120 ? 20.0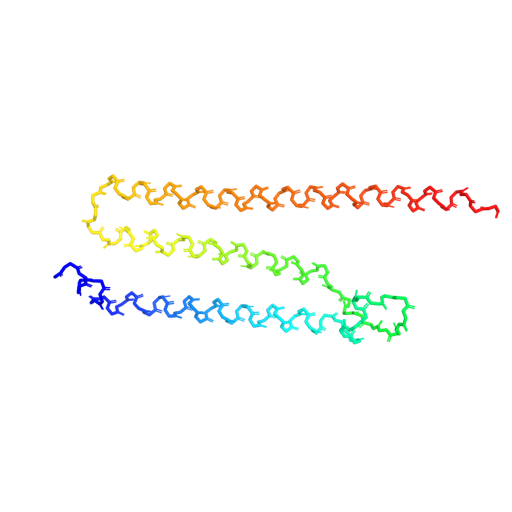54 -1.191 -4.323 1.00 81.75 120 ARG A C 1
ATOM 942 O O . ARG A 1 120 ? 20.999 -0.884 -5.042 1.00 81.75 120 ARG A O 1
ATOM 949 N N . TYR A 1 121 ? 20.088 -2.244 -3.511 1.00 82.94 121 TYR A N 1
ATOM 950 C CA . TYR A 1 121 ? 21.240 -3.143 -3.426 1.00 82.94 121 TYR A CA 1
ATOM 951 C C . TYR A 1 121 ? 21.565 -3.789 -4.773 1.00 82.94 121 TYR A C 1
ATOM 953 O O . TYR A 1 121 ? 22.713 -3.702 -5.209 1.00 82.94 121 TYR A O 1
ATOM 961 N N . LEU A 1 122 ? 20.564 -4.353 -5.460 1.00 80.25 122 LEU A N 1
ATOM 962 C CA . LEU A 1 122 ? 20.747 -4.975 -6.777 1.00 80.25 122 LEU A CA 1
ATOM 963 C C . LEU A 1 122 ? 21.241 -3.987 -7.836 1.00 80.25 122 LEU A C 1
ATOM 965 O O . LEU A 1 122 ? 22.106 -4.326 -8.635 1.00 80.25 122 LEU A O 1
ATOM 969 N N . THR A 1 123 ? 20.719 -2.759 -7.841 1.00 79.62 123 THR A N 1
ATOM 970 C CA . THR A 1 123 ? 21.138 -1.739 -8.813 1.00 79.62 123 THR A CA 1
ATOM 971 C C . THR A 1 123 ? 22.595 -1.342 -8.593 1.00 79.62 123 THR A C 1
ATOM 973 O O . THR A 1 123 ? 23.353 -1.264 -9.556 1.00 79.62 123 THR A O 1
ATOM 976 N N . ASN A 1 124 ? 23.010 -1.125 -7.340 1.00 77.44 124 ASN A N 1
ATOM 977 C CA . ASN A 1 124 ? 24.394 -0.758 -7.032 1.00 77.44 124 ASN A CA 1
ATOM 978 C C . ASN A 1 124 ? 25.366 -1.877 -7.419 1.00 77.44 124 ASN A C 1
ATOM 980 O O . ASN A 1 124 ? 26.305 -1.617 -8.162 1.00 77.44 124 ASN A O 1
ATOM 984 N N . THR A 1 125 ? 25.076 -3.123 -7.028 1.00 77.00 125 THR A N 1
ATOM 985 C CA . THR A 1 125 ? 25.923 -4.264 -7.417 1.00 77.00 125 THR A CA 1
ATOM 986 C C . THR A 1 125 ? 25.951 -4.454 -8.927 1.00 77.00 125 THR A C 1
ATOM 988 O O . THR A 1 125 ? 27.027 -4.611 -9.487 1.00 77.00 125 THR A O 1
ATOM 991 N N . ALA A 1 126 ? 24.811 -4.397 -9.624 1.00 69.00 126 ALA A N 1
ATOM 992 C CA . ALA A 1 126 ? 24.793 -4.500 -11.085 1.00 69.00 126 ALA A CA 1
ATOM 993 C C . ALA A 1 126 ? 25.680 -3.430 -11.739 1.00 69.00 126 ALA A C 1
ATOM 995 O O . ALA A 1 126 ? 26.445 -3.742 -12.645 1.00 69.00 126 ALA A O 1
ATOM 996 N N . THR A 1 127 ? 25.628 -2.190 -11.246 1.00 67.50 127 THR A N 1
ATOM 997 C CA . THR A 1 127 ? 26.467 -1.089 -11.747 1.00 67.50 127 THR A CA 1
ATOM 998 C C . THR A 1 127 ? 27.957 -1.366 -11.517 1.00 67.50 127 THR A C 1
ATOM 1000 O O . THR A 1 127 ? 28.760 -1.136 -12.418 1.00 67.50 127 THR A O 1
ATOM 1003 N N . GLU A 1 128 ? 28.325 -1.921 -10.358 1.00 71.25 128 GLU A N 1
ATOM 1004 C CA . GLU A 1 128 ? 29.697 -2.360 -10.066 1.00 71.25 128 GLU A CA 1
ATOM 1005 C C . GLU A 1 128 ? 30.161 -3.485 -11.010 1.00 71.25 128 GLU A C 1
ATOM 1007 O O . GLU A 1 128 ? 31.265 -3.402 -11.546 1.00 71.25 128 GLU A O 1
ATOM 1012 N N . TRP A 1 129 ? 29.320 -4.489 -11.295 1.00 60.84 129 TRP A N 1
ATOM 1013 C CA . TRP A 1 129 ? 29.638 -5.556 -12.257 1.00 60.84 129 TRP A CA 1
ATOM 1014 C C . TRP A 1 129 ? 29.814 -5.026 -13.684 1.00 60.84 129 TRP A C 1
ATOM 1016 O O . TRP A 1 129 ? 30.752 -5.428 -14.370 1.00 60.84 129 TRP A O 1
ATOM 1026 N N . PHE A 1 130 ? 28.959 -4.099 -14.132 1.00 60.69 130 PHE A N 1
ATOM 1027 C CA . PHE A 1 130 ? 29.086 -3.488 -15.459 1.00 60.69 130 PHE A CA 1
ATOM 1028 C C . PHE A 1 130 ? 30.366 -2.649 -15.590 1.00 60.69 130 PHE A C 1
ATOM 1030 O O . PHE A 1 130 ? 31.030 -2.724 -16.623 1.00 60.69 130 PHE A O 1
ATOM 1037 N N . GLN A 1 131 ? 30.747 -1.904 -14.548 1.00 62.59 131 GLN A N 1
ATOM 1038 C CA . GLN A 1 131 ? 31.989 -1.122 -14.522 1.00 62.59 131 GLN A CA 1
ATOM 1039 C C . GLN A 1 131 ? 33.243 -2.014 -14.428 1.00 62.59 131 GLN A C 1
ATOM 1041 O O . GLN A 1 131 ? 34.273 -1.684 -15.006 1.00 62.59 131 GLN A O 1
ATOM 1046 N N . GLY A 1 132 ? 33.164 -3.150 -13.725 1.00 59.34 132 GLY A N 1
ATOM 1047 C CA . GLY A 1 132 ? 34.244 -4.142 -13.674 1.00 59.34 132 GLY A CA 1
ATOM 1048 C C . GLY A 1 132 ? 34.450 -4.846 -15.017 1.00 59.34 132 GLY A C 1
ATOM 1049 O O . GLY A 1 132 ? 35.569 -4.932 -15.505 1.00 59.34 132 GLY A O 1
ATOM 1050 N N . SER A 1 133 ? 33.362 -5.249 -15.679 1.00 55.75 133 SER A N 1
ATOM 1051 C CA . SER A 1 133 ? 33.425 -5.951 -16.971 1.00 55.75 133 SER A CA 1
ATOM 1052 C C . SER A 1 133 ? 33.956 -5.113 -18.145 1.00 55.75 133 SER A C 1
ATOM 1054 O O . SER A 1 133 ? 34.363 -5.679 -19.156 1.00 55.75 133 SER A O 1
ATOM 1056 N N . SER A 1 134 ? 33.972 -3.780 -18.035 1.00 53.28 134 SER A N 1
ATOM 1057 C CA . SER A 1 134 ? 34.535 -2.875 -19.048 1.00 53.28 134 SER A CA 1
ATOM 1058 C C . SER A 1 134 ? 36.024 -2.559 -18.846 1.00 53.28 134 SER A C 1
ATOM 1060 O O . SER A 1 134 ? 36.643 -1.994 -19.744 1.00 53.28 134 SER A O 1
ATOM 1062 N N . LEU A 1 135 ? 36.615 -2.950 -17.712 1.00 56.78 135 LEU A N 1
ATOM 1063 C CA . LEU A 1 135 ? 38.067 -2.923 -17.476 1.00 56.78 135 LEU A CA 1
ATOM 1064 C C . LEU A 1 135 ? 38.770 -4.224 -17.911 1.00 56.78 135 LEU A C 1
ATOM 1066 O O . LEU A 1 135 ? 39.993 -4.233 -18.017 1.00 56.78 135 LEU A O 1
ATOM 1070 N N . ASP A 1 136 ? 38.009 -5.281 -18.217 1.00 51.47 136 ASP A N 1
ATOM 1071 C CA . ASP A 1 136 ? 38.510 -6.596 -18.652 1.00 51.47 136 ASP A CA 1
ATOM 1072 C C . ASP A 1 136 ? 38.422 -6.828 -20.177 1.00 51.47 136 ASP A C 1
ATOM 1074 O O . ASP A 1 136 ? 38.681 -7.933 -20.659 1.00 51.47 136 ASP A O 1
ATOM 1078 N N . THR A 1 137 ? 38.060 -5.813 -20.971 1.00 47.34 137 THR A N 1
ATOM 1079 C CA . THR A 1 137 ? 38.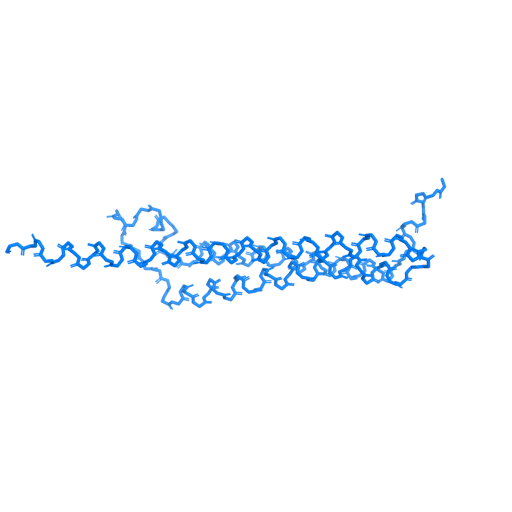225 -5.881 -22.433 1.00 47.34 137 THR A CA 1
ATOM 1080 C C . THR A 1 137 ? 39.668 -5.508 -22.798 1.00 47.34 137 THR A C 1
ATOM 1082 O O . THR A 1 137 ? 40.043 -4.364 -22.529 1.00 47.34 137 THR A O 1
ATOM 1085 N N . PRO A 1 138 ? 40.474 -6.430 -23.366 1.00 54.50 138 PRO A N 1
ATOM 1086 C CA . PRO A 1 138 ? 41.843 -6.145 -23.803 1.00 54.50 138 PRO A CA 1
ATOM 1087 C C . PRO A 1 138 ? 41.909 -5.129 -24.950 1.00 54.50 138 PRO A C 1
ATOM 1089 O O . PRO A 1 138 ? 40.918 -5.014 -25.711 1.00 54.50 138 PRO A O 1
#

Radius of gyration: 22.75 Å; chains: 1; bounding box: 74×20×56 Å

Foldseek 3Di:
DVVVVVPPDVVLVVVVVVLVVVVVVLVVVVVVCLCQQKVHNVCVVCVPPDDIDGDPCVVVVVVVNVVVVLVSLVVVLVSVLVVLVPDPDDPVVSVVSNVVSVVVNVVVVVVVVVVVVVVVVVVVVVVVVVVVVVVPDD

pLDDT: mean 73.09, std 12.02, range [46.41, 90.62]

Secondary structure (DSSP, 8-state):
-TTGGGS--HHHHHHHHHHHHHHHHHHHHHHHHHHHSEESGGGTT-TTTS--EE-TTHHHHHHHHHHHHHHHHHHHHHHHHHHHHTS---HHHHHHHHHHHHHHHHHHHHHHHHHHHHHHHHHHHHHHHHHHHTTS--